Protein AF-A0A7V6VKR7-F1 (afdb_monomer_lite)

pLDDT: mean 84.15, std 12.76, range [41.09, 95.38]

Structure (mmCIF, N/CA/C/O backbone):
data_AF-A0A7V6VKR7-F1
#
_entry.id   AF-A0A7V6VKR7-F1
#
loop_
_atom_site.group_PDB
_atom_site.id
_atom_site.type_symbol
_atom_site.label_atom_id
_atom_site.label_alt_id
_atom_site.label_comp_id
_atom_site.label_asym_id
_atom_site.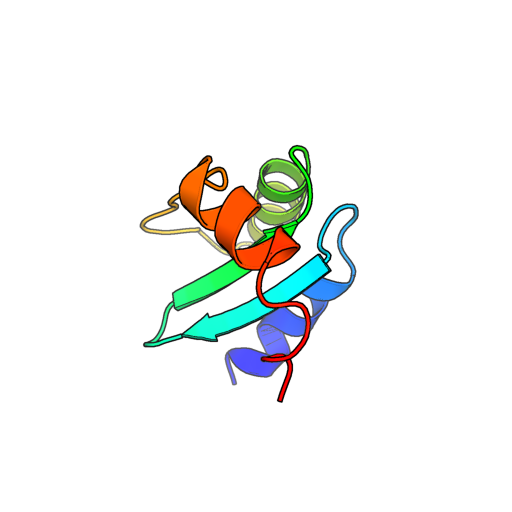label_entity_id
_atom_site.label_seq_id
_atom_site.pdbx_PDB_ins_code
_atom_site.Cartn_x
_atom_site.Cartn_y
_atom_site.Cartn_z
_atom_site.occupancy
_atom_site.B_iso_or_equiv
_atom_site.auth_seq_id
_atom_site.auth_comp_id
_atom_site.auth_asym_id
_atom_site.auth_atom_id
_atom_site.pdbx_PDB_model_num
ATOM 1 N N . ASP A 1 1 ? -14.552 -6.660 9.874 1.00 51.44 1 ASP A N 1
ATOM 2 C CA . ASP A 1 1 ? -14.553 -6.180 8.481 1.00 51.44 1 ASP A CA 1
ATOM 3 C C . ASP A 1 1 ? -13.264 -5.392 8.210 1.00 51.44 1 ASP A C 1
ATOM 5 O O . ASP A 1 1 ? -13.297 -4.206 7.919 1.00 51.44 1 ASP A O 1
ATOM 9 N N . ASP A 1 2 ? -12.097 -6.026 8.390 1.00 53.88 2 ASP A N 1
ATOM 10 C CA . ASP A 1 2 ? -10.789 -5.344 8.274 1.00 53.88 2 ASP A CA 1
ATOM 11 C C . ASP A 1 2 ? -10.384 -5.084 6.816 1.00 53.88 2 ASP A C 1
ATOM 13 O O . ASP A 1 2 ? -9.728 -4.088 6.519 1.00 53.88 2 ASP A O 1
ATOM 17 N N . ALA A 1 3 ? -10.814 -5.952 5.893 1.00 52.06 3 ALA A N 1
ATOM 18 C CA . ALA A 1 3 ? -10.490 -5.843 4.471 1.00 52.06 3 ALA A CA 1
ATOM 19 C C . ALA A 1 3 ? -11.075 -4.566 3.840 1.00 52.06 3 ALA A C 1
ATOM 21 O O . ALA A 1 3 ? -10.379 -3.856 3.115 1.00 52.06 3 ALA A O 1
ATOM 22 N N . THR A 1 4 ? -12.319 -4.213 4.177 1.00 56.69 4 THR A N 1
ATOM 23 C CA . THR A 1 4 ? -12.973 -2.987 3.691 1.00 56.69 4 THR A CA 1
ATOM 24 C C . THR A 1 4 ? -12.345 -1.731 4.294 1.00 56.69 4 THR A C 1
ATOM 26 O O . THR A 1 4 ? -12.244 -0.704 3.624 1.00 56.69 4 THR A O 1
ATOM 29 N N . HIS A 1 5 ? -11.869 -1.805 5.544 1.00 68.19 5 HIS A N 1
ATOM 30 C CA . HIS A 1 5 ? -11.292 -0.655 6.244 1.00 68.19 5 HIS A CA 1
ATOM 31 C C . HIS A 1 5 ? -9.983 -0.165 5.612 1.00 68.19 5 HIS A C 1
ATOM 33 O O . HIS A 1 5 ? -9.622 0.998 5.772 1.00 68.19 5 HIS A O 1
ATOM 39 N N . LEU A 1 6 ? -9.281 -1.030 4.877 1.00 77.69 6 LEU A N 1
ATOM 40 C CA . LEU A 1 6 ? -7.963 -0.744 4.309 1.00 77.69 6 LEU A CA 1
ATOM 41 C C . LEU A 1 6 ? -7.966 -0.584 2.788 1.00 77.69 6 LEU A C 1
ATOM 43 O O . LEU A 1 6 ? -6.919 -0.305 2.210 1.00 77.69 6 LEU A O 1
ATOM 47 N N . ALA A 1 7 ? -9.135 -0.661 2.144 1.00 84.25 7 ALA A N 1
ATOM 48 C CA . ALA A 1 7 ? -9.282 -0.439 0.705 1.00 84.25 7 ALA A CA 1
ATOM 49 C C . ALA A 1 7 ? -8.756 0.938 0.254 1.00 84.25 7 ALA A C 1
ATOM 51 O O . ALA A 1 7 ? -8.304 1.099 -0.877 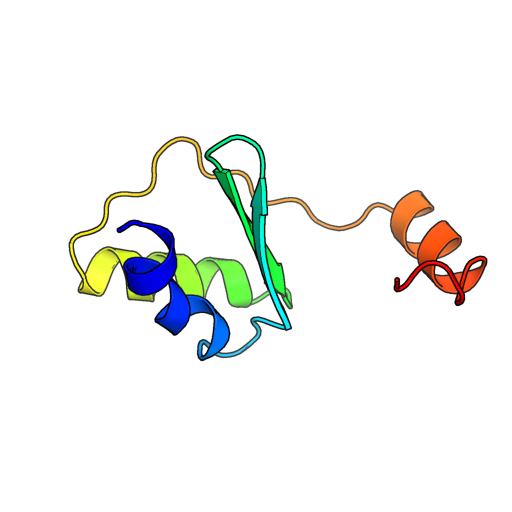1.00 84.25 7 ALA A O 1
ATOM 52 N N . PHE A 1 8 ? -8.751 1.932 1.151 1.00 90.31 8 PHE A N 1
ATOM 53 C CA . PHE A 1 8 ? -8.197 3.254 0.857 1.00 90.31 8 PHE A CA 1
ATOM 54 C C . PHE A 1 8 ? -6.684 3.235 0.606 1.00 90.31 8 PHE A C 1
ATOM 56 O O . PHE A 1 8 ? -6.185 4.145 -0.054 1.00 90.31 8 PHE A O 1
ATOM 63 N N . LEU A 1 9 ? -5.947 2.245 1.127 1.00 93.50 9 LEU A N 1
ATOM 64 C CA . LEU A 1 9 ? -4.497 2.161 0.947 1.00 93.50 9 LEU A CA 1
ATOM 65 C C . LEU A 1 9 ? -4.139 2.039 -0.537 1.00 93.50 9 LEU A C 1
ATOM 67 O O . LEU A 1 9 ? -3.183 2.665 -0.977 1.00 93.50 9 LEU A O 1
ATOM 71 N N . SER A 1 10 ? -4.959 1.332 -1.320 1.00 93.62 10 SER A N 1
ATOM 72 C CA . SER A 1 10 ? -4.771 1.164 -2.766 1.00 93.62 10 SER A CA 1
ATOM 73 C C . SER A 1 10 ? -4.953 2.458 -3.568 1.00 93.62 10 SER A C 1
ATOM 75 O O . SER A 1 10 ? -4.573 2.509 -4.729 1.00 93.62 10 SER A O 1
ATOM 77 N N . SER A 1 11 ? -5.545 3.500 -2.972 1.00 93.62 11 SER A N 1
ATOM 78 C CA . SER A 1 11 ? -5.684 4.825 -3.598 1.00 93.62 11 SER A CA 1
ATOM 79 C C . SER A 1 11 ? -4.559 5.796 -3.243 1.00 93.62 11 SER A C 1
ATOM 81 O O . SER A 1 11 ? -4.564 6.935 -3.710 1.00 93.62 11 SER A O 1
ATOM 83 N N . LEU A 1 12 ? -3.622 5.389 -2.381 1.00 94.81 12 LEU A N 1
ATOM 84 C CA . LEU A 1 12 ? -2.535 6.263 -1.965 1.00 94.81 12 LEU A CA 1
ATOM 85 C C . LEU A 1 12 ? -1.481 6.389 -3.075 1.00 94.81 12 LEU A C 1
ATOM 87 O O . LEU A 1 12 ? -1.180 5.402 -3.748 1.00 94.81 12 LEU A O 1
ATOM 91 N N . PRO A 1 13 ? -0.880 7.580 -3.245 1.00 92.12 13 PRO A N 1
ATOM 92 C CA . PRO A 1 13 ? 0.233 7.765 -4.165 1.00 92.12 13 PRO A CA 1
ATOM 93 C C . PRO A 1 13 ? 1.359 6.765 -3.894 1.00 92.12 13 PRO A C 1
ATOM 95 O O . PRO A 1 13 ? 1.715 6.520 -2.740 1.00 92.12 13 PRO A O 1
ATOM 98 N N . GLY A 1 14 ? 1.891 6.190 -4.969 1.00 91.12 14 GLY A N 1
ATOM 99 C CA . GLY A 1 14 ? 3.004 5.248 -4.912 1.00 91.12 14 GLY A CA 1
ATOM 100 C C . GLY A 1 14 ? 2.644 3.832 -4.468 1.00 91.12 14 GLY A C 1
ATOM 101 O O . GLY A 1 14 ? 3.509 2.962 -4.505 1.00 91.12 14 GLY A O 1
ATOM 102 N N . VAL A 1 15 ? 1.391 3.553 -4.087 1.00 95.38 15 VAL A N 1
ATOM 103 C CA . VAL A 1 15 ? 0.937 2.190 -3.780 1.00 95.38 15 VAL A CA 1
ATOM 104 C C . VAL A 1 15 ? 0.573 1.459 -5.069 1.00 95.38 15 VAL A C 1
ATOM 106 O O . VAL A 1 15 ? -0.319 1.874 -5.802 1.00 95.38 15 VAL A O 1
ATOM 109 N N . ALA A 1 16 ? 1.250 0.341 -5.322 1.00 93.06 16 ALA A N 1
ATOM 110 C CA . ALA A 1 16 ? 0.985 -0.534 -6.460 1.00 93.06 16 ALA A CA 1
ATOM 111 C C . ALA A 1 16 ? 0.038 -1.684 -6.088 1.00 93.06 16 ALA A C 1
ATOM 113 O O . ALA A 1 16 ? -0.836 -2.052 -6.868 1.00 93.06 16 ALA A O 1
ATOM 114 N N . GLN A 1 17 ? 0.193 -2.252 -4.888 1.00 91.31 17 GLN A N 1
ATOM 115 C CA . GLN A 1 17 ? -0.594 -3.400 -4.446 1.00 91.31 17 GLN A CA 1
ATOM 116 C C . GLN A 1 17 ? -0.788 -3.387 -2.932 1.00 91.31 17 GLN A C 1
ATOM 118 O O . GLN A 1 17 ? 0.126 -3.073 -2.170 1.00 91.31 17 GLN A O 1
ATOM 123 N N . VAL A 1 18 ? -1.978 -3.795 -2.493 1.00 92.94 18 VAL A N 1
ATOM 124 C CA . VAL A 1 18 ? -2.305 -4.025 -1.083 1.00 92.94 18 VAL A CA 1
ATOM 125 C C . VAL A 1 18 ? -2.874 -5.425 -0.958 1.00 92.94 18 VAL A C 1
ATOM 127 O O . VAL A 1 18 ? -3.815 -5.782 -1.664 1.00 92.94 18 VAL A O 1
ATOM 130 N N . ARG A 1 19 ? -2.313 -6.225 -0.054 1.00 89.81 19 ARG A N 1
ATOM 131 C CA . ARG A 1 19 ? -2.785 -7.585 0.214 1.00 89.81 19 ARG A CA 1
ATOM 132 C C . ARG A 1 19 ? -2.751 -7.899 1.698 1.00 89.81 19 ARG A C 1
ATOM 134 O O . ARG A 1 19 ? -1.989 -7.306 2.461 1.00 89.81 19 ARG A O 1
ATOM 141 N N . THR A 1 20 ? -3.589 -8.836 2.114 1.00 88.81 20 THR A N 1
ATOM 142 C CA . THR A 1 20 ? -3.604 -9.337 3.488 1.00 88.81 20 THR A CA 1
ATOM 143 C C . THR A 1 20 ? -3.041 -10.749 3.510 1.00 88.81 20 THR A C 1
ATOM 145 O O . THR A 1 20 ? -3.597 -11.656 2.902 1.00 88.81 20 THR A O 1
ATOM 148 N N . GLU A 1 21 ? -1.952 -10.945 4.243 1.00 86.56 21 GLU A N 1
ATOM 149 C CA . GLU A 1 21 ? -1.270 -12.226 4.394 1.00 86.56 21 GLU A CA 1
ATOM 150 C C . GLU A 1 21 ? -1.138 -12.565 5.875 1.00 86.56 21 GLU A C 1
ATOM 152 O O . GLU A 1 21 ? -0.514 -11.823 6.632 1.00 86.56 21 GLU A O 1
ATOM 157 N N . ARG A 1 22 ? -1.701 -13.699 6.312 1.00 86.50 22 ARG A N 1
ATOM 158 C CA . ARG A 1 22 ? -1.541 -14.215 7.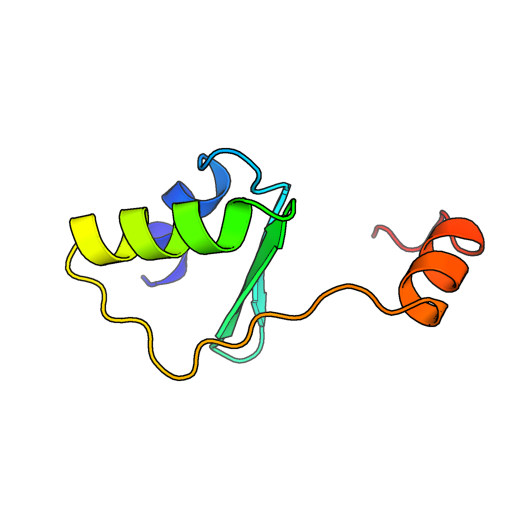690 1.00 86.50 22 ARG A CA 1
ATOM 159 C C . ARG A 1 22 ? -1.809 -13.159 8.783 1.00 86.50 22 ARG A C 1
ATOM 161 O O . ARG A 1 22 ? -1.095 -13.092 9.780 1.00 86.50 22 ARG A O 1
ATOM 168 N N . GLY A 1 23 ? -2.820 -12.309 8.582 1.00 84.38 23 GLY A N 1
ATOM 169 C CA . GLY A 1 23 ? -3.182 -11.232 9.516 1.00 84.38 23 GLY A CA 1
ATOM 170 C C . GLY A 1 23 ? -2.290 -9.983 9.452 1.00 84.38 23 GLY A C 1
ATOM 171 O O . GLY A 1 23 ? -2.410 -9.106 10.303 1.00 84.38 23 GLY A O 1
ATOM 172 N N . ARG A 1 24 ? -1.402 -9.880 8.456 1.00 87.62 24 ARG A N 1
ATOM 173 C CA . ARG A 1 24 ? -0.590 -8.695 8.164 1.00 87.62 24 ARG A CA 1
ATOM 174 C C . ARG A 1 24 ? -1.034 -8.069 6.851 1.00 87.62 24 ARG A C 1
ATOM 176 O O . ARG A 1 24 ? -1.316 -8.760 5.880 1.00 87.62 24 ARG A O 1
ATOM 183 N N . VAL A 1 25 ? -1.045 -6.747 6.821 1.00 90.62 25 VAL A N 1
ATOM 184 C CA . VAL A 1 25 ? -1.265 -5.975 5.600 1.00 90.62 25 VAL A CA 1
ATOM 185 C C . VAL A 1 25 ? 0.097 -5.720 4.975 1.00 90.62 25 VAL A C 1
ATOM 187 O O . VAL A 1 25 ? 0.983 -5.165 5.629 1.00 90.62 25 VAL A O 1
ATOM 190 N N . VAL A 1 26 ? 0.268 -6.171 3.739 1.00 92.12 26 VAL A N 1
ATOM 191 C CA . VAL A 1 26 ? 1.471 -5.961 2.937 1.00 92.12 26 VAL A CA 1
ATOM 192 C C . VAL A 1 26 ? 1.123 -4.946 1.863 1.00 92.12 26 VAL A C 1
ATOM 194 O O . VAL A 1 26 ? 0.163 -5.133 1.113 1.00 92.12 26 VAL A O 1
ATOM 197 N N . VAL A 1 27 ? 1.888 -3.860 1.831 1.00 93.19 27 VAL A N 1
ATOM 198 C CA . VAL A 1 27 ? 1.768 -2.809 0.825 1.00 93.19 27 VAL A CA 1
ATOM 199 C C . VAL A 1 27 ? 3.035 -2.833 -0.013 1.00 93.19 27 VAL A C 1
ATOM 201 O O . VAL A 1 27 ? 4.132 -2.710 0.532 1.00 93.19 27 VAL A O 1
ATOM 204 N N . THR A 1 28 ? 2.868 -2.999 -1.319 1.00 93.25 28 THR A N 1
ATOM 205 C CA . THR A 1 28 ? 3.939 -2.889 -2.307 1.00 93.25 28 THR A CA 1
ATOM 206 C C . THR A 1 28 ? 3.772 -1.568 -3.033 1.00 93.25 28 THR A C 1
ATOM 208 O O . THR A 1 28 ? 2.666 -1.215 -3.446 1.00 93.25 28 THR A O 1
ATOM 211 N N . GLY A 1 29 ? 4.867 -0.840 -3.194 1.00 93.12 29 GLY A N 1
ATOM 212 C CA . GLY A 1 29 ? 4.862 0.477 -3.797 1.00 93.12 29 GLY A CA 1
ATOM 213 C C . GLY A 1 29 ? 6.268 0.997 -4.036 1.00 93.12 29 GLY A C 1
ATOM 214 O O . GLY A 1 29 ? 7.251 0.278 -3.842 1.00 93.12 29 GLY A O 1
ATOM 215 N N . ASP A 1 30 ? 6.352 2.249 -4.458 1.00 92.88 30 ASP A N 1
ATOM 216 C CA . ASP A 1 30 ? 7.619 2.959 -4.595 1.00 92.88 30 ASP A CA 1
ATOM 217 C C . ASP A 1 30 ? 8.235 3.333 -3.231 1.00 92.88 30 ASP A C 1
ATOM 219 O O . ASP A 1 30 ? 7.715 3.004 -2.157 1.00 92.88 30 ASP A O 1
ATOM 223 N N . ALA A 1 31 ? 9.376 4.022 -3.281 1.00 90.31 31 ALA A N 1
ATOM 224 C CA . ALA A 1 31 ? 10.125 4.442 -2.101 1.00 90.31 31 ALA A CA 1
ATOM 225 C C . ALA A 1 31 ? 9.362 5.432 -1.199 1.00 90.31 31 ALA A C 1
ATOM 227 O O . ALA A 1 31 ? 9.666 5.508 -0.007 1.00 90.31 31 ALA A O 1
ATOM 228 N N . ASP A 1 32 ? 8.370 6.149 -1.736 1.00 91.56 32 ASP A N 1
ATOM 229 C CA . ASP A 1 32 ? 7.590 7.155 -1.009 1.00 91.56 32 ASP A CA 1
ATOM 230 C C . ASP A 1 32 ? 6.327 6.555 -0.366 1.00 91.56 32 ASP A C 1
ATOM 232 O O . ASP A 1 32 ? 5.791 7.091 0.616 1.00 91.56 32 ASP A O 1
ATOM 236 N N . SER A 1 33 ? 5.882 5.395 -0.860 1.00 93.25 33 SER A N 1
ATOM 237 C CA . SER A 1 33 ? 4.698 4.687 -0.368 1.00 93.25 33 SER A CA 1
ATOM 238 C C . SER A 1 33 ? 4.667 4.435 1.153 1.00 93.25 33 SER A C 1
ATOM 240 O O . SER A 1 33 ? 3.593 4.619 1.741 1.00 93.25 33 SER A O 1
ATOM 242 N N . PRO A 1 34 ? 5.773 4.109 1.867 1.00 92.69 34 PRO A N 1
ATOM 243 C CA . PRO A 1 34 ? 5.711 3.896 3.314 1.00 92.69 34 PRO A CA 1
ATOM 244 C C . PRO A 1 34 ? 5.269 5.153 4.067 1.00 92.69 34 PRO A C 1
ATOM 246 O O . PRO A 1 34 ? 4.467 5.066 5.000 1.00 92.69 34 PRO A O 1
ATOM 249 N N . GLN A 1 35 ? 5.750 6.328 3.650 1.00 93.00 35 GLN A N 1
ATOM 250 C CA . GLN A 1 35 ? 5.394 7.594 4.284 1.00 93.00 35 GLN A CA 1
ATOM 251 C C . GLN A 1 35 ? 3.922 7.934 4.034 1.00 93.00 35 GLN A C 1
ATOM 253 O O . GLN A 1 35 ? 3.202 8.250 4.982 1.00 93.00 35 GLN A O 1
ATOM 258 N N . ALA A 1 36 ? 3.449 7.789 2.792 1.00 93.94 36 ALA A N 1
ATOM 259 C CA . ALA A 1 36 ? 2.049 8.023 2.438 1.00 93.94 36 ALA A CA 1
ATOM 260 C C . ALA A 1 36 ? 1.089 7.124 3.242 1.00 93.94 36 ALA A C 1
ATOM 262 O O . ALA A 1 36 ? 0.089 7.601 3.788 1.00 93.94 36 ALA A O 1
ATOM 263 N N . VAL A 1 37 ? 1.422 5.836 3.374 1.00 93.75 37 VAL A N 1
ATOM 264 C CA . VAL A 1 37 ? 0.639 4.850 4.136 1.00 93.75 37 VAL A CA 1
ATOM 265 C C . VAL A 1 37 ? 0.569 5.210 5.617 1.00 93.75 37 VAL A C 1
ATOM 267 O O . VAL A 1 37 ? -0.523 5.247 6.189 1.00 93.75 37 VAL A O 1
ATOM 270 N N . ILE A 1 38 ? 1.708 5.503 6.249 1.00 92.81 38 ILE A N 1
ATOM 271 C CA . ILE A 1 38 ? 1.759 5.834 7.680 1.00 92.81 38 ILE A CA 1
ATOM 272 C C . ILE A 1 38 ? 0.953 7.104 7.965 1.00 92.81 38 ILE A C 1
ATOM 274 O O . ILE A 1 38 ? 0.160 7.119 8.908 1.00 92.81 38 ILE A O 1
ATOM 278 N N . THR A 1 39 ? 1.099 8.143 7.139 1.00 93.81 39 THR A N 1
ATOM 279 C CA . THR A 1 39 ? 0.339 9.391 7.285 1.00 93.81 39 THR A CA 1
ATOM 280 C C . THR A 1 39 ? -1.166 9.153 7.167 1.00 93.81 39 THR A C 1
ATOM 282 O O . THR A 1 39 ? -1.926 9.646 8.000 1.00 93.81 39 THR A O 1
ATOM 285 N N . ALA A 1 40 ? -1.608 8.365 6.183 1.00 93.38 40 ALA A N 1
ATOM 286 C CA . ALA A 1 40 ? -3.028 8.094 5.963 1.00 93.38 40 ALA A CA 1
ATOM 287 C C . ALA A 1 40 ? -3.660 7.200 7.048 1.00 93.38 40 ALA A C 1
ATOM 289 O O . ALA A 1 40 ? -4.851 7.326 7.346 1.00 93.38 40 ALA A O 1
ATOM 290 N N . LEU A 1 41 ? -2.881 6.293 7.646 1.00 92.12 41 LEU A N 1
ATOM 291 C CA . LEU A 1 41 ? -3.316 5.497 8.799 1.00 92.12 41 LEU A CA 1
ATOM 292 C C . LEU A 1 41 ? -3.415 6.373 10.052 1.00 92.12 41 LEU A C 1
ATOM 294 O O . LEU A 1 41 ? -4.436 6.349 10.742 1.00 92.12 41 LEU A O 1
ATOM 298 N N . ALA A 1 42 ? -2.407 7.213 10.297 1.00 91.75 42 ALA A N 1
ATOM 299 C CA . ALA A 1 42 ? -2.398 8.145 11.419 1.00 91.75 42 ALA A CA 1
ATOM 300 C C . ALA A 1 42 ? -3.565 9.145 11.351 1.00 91.75 42 ALA A C 1
ATOM 302 O O . ALA A 1 42 ? -4.231 9.368 12.361 1.00 91.75 42 ALA A O 1
ATOM 303 N N . SER A 1 43 ? -3.888 9.682 10.166 1.00 92.62 43 SER A N 1
ATOM 304 C CA . SER A 1 43 ? -5.024 10.603 9.988 1.00 92.62 43 SER A CA 1
ATOM 305 C C . SER A 1 43 ? -6.385 9.957 10.262 1.00 92.62 43 SER A C 1
ATOM 307 O O . SER A 1 43 ? -7.364 10.660 10.496 1.00 92.62 43 SER A O 1
ATOM 309 N N . ARG A 1 44 ? -6.461 8.622 10.224 1.00 91.88 44 ARG A N 1
ATOM 310 C CA . ARG A 1 44 ? -7.653 7.829 10.555 1.00 91.88 44 ARG A CA 1
ATOM 311 C C . ARG A 1 44 ? -7.636 7.285 11.990 1.00 91.88 44 ARG A C 1
ATOM 313 O O . ARG A 1 44 ? -8.539 6.543 12.362 1.00 91.88 44 ARG A O 1
ATOM 320 N N . GLY A 1 45 ? -6.630 7.635 12.795 1.00 90.81 45 GLY A N 1
ATOM 321 C CA . GLY A 1 45 ? -6.481 7.151 14.172 1.00 90.81 45 GLY A CA 1
ATOM 322 C C . GLY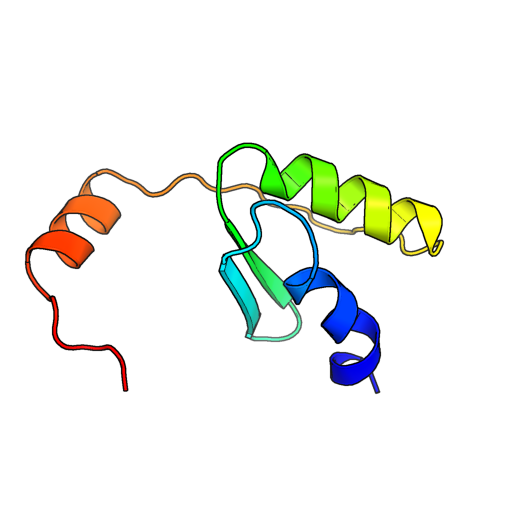 A 1 45 ? -6.024 5.692 14.278 1.00 90.81 45 GLY A C 1
ATOM 323 O O . GLY A 1 45 ? -6.179 5.075 15.331 1.00 90.81 45 GLY A O 1
ATOM 324 N N . ILE A 1 46 ? -5.470 5.12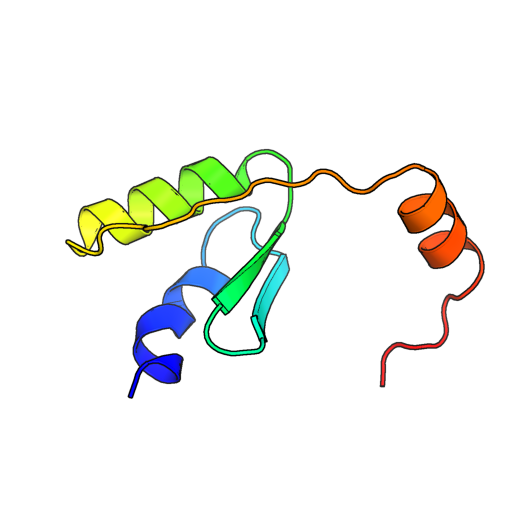4 13.203 1.00 89.88 46 ILE A N 1
ATOM 325 C CA . ILE A 1 46 ? -5.013 3.733 13.164 1.00 89.88 46 ILE A CA 1
ATOM 326 C C . ILE A 1 46 ? -3.531 3.687 13.538 1.00 89.88 46 ILE A C 1
ATOM 328 O O . ILE A 1 46 ? -2.665 4.137 12.787 1.00 89.88 46 ILE A O 1
ATOM 332 N N . THR A 1 47 ? -3.225 3.102 14.695 1.00 87.00 47 THR A N 1
ATOM 333 C CA . THR A 1 47 ? -1.841 2.925 15.153 1.00 87.00 47 THR A CA 1
ATOM 334 C C . THR A 1 47 ? -1.219 1.677 14.537 1.00 87.00 47 THR A C 1
ATOM 336 O O . THR A 1 47 ? -1.617 0.552 14.847 1.00 87.00 47 THR A O 1
ATOM 339 N N . VAL A 1 48 ? -0.180 1.865 13.723 1.00 85.31 48 VAL A N 1
ATOM 340 C CA . VAL A 1 48 ? 0.599 0.757 13.156 1.00 85.31 48 VAL A CA 1
ATOM 341 C C . VAL A 1 48 ? 1.425 0.080 14.247 1.00 85.31 48 VAL A C 1
ATOM 343 O O . VAL A 1 48 ? 2.152 0.731 14.996 1.00 85.31 48 VAL A O 1
ATOM 346 N N . ARG A 1 49 ? 1.353 -1.251 14.317 1.00 87.56 49 ARG A N 1
ATOM 347 C CA . ARG A 1 49 ? 2.192 -2.073 15.198 1.00 87.56 49 ARG A CA 1
ATOM 348 C C . ARG A 1 49 ? 3.053 -3.010 14.360 1.00 87.56 49 ARG A C 1
ATOM 350 O O . ARG A 1 49 ? 2.564 -3.618 13.415 1.00 87.56 49 ARG A O 1
ATOM 357 N N . GLY A 1 50 ? 4.332 -3.139 14.717 1.00 85.69 50 GLY A N 1
ATOM 358 C CA . GLY A 1 50 ? 5.251 -4.054 14.032 1.00 85.69 50 GLY A CA 1
ATOM 359 C C . GLY A 1 50 ? 5.486 -3.701 12.559 1.00 85.69 50 GLY A C 1
ATOM 360 O O . GLY A 1 50 ? 5.532 -4.608 11.721 1.00 85.69 50 GLY A O 1
ATOM 361 N N . LEU A 1 51 ? 5.594 -2.400 12.254 1.00 89.38 51 LEU A N 1
ATOM 362 C CA . LEU A 1 51 ? 5.951 -1.902 10.927 1.00 89.38 51 LEU A CA 1
ATOM 363 C C . LEU A 1 51 ? 7.287 -2.508 10.491 1.00 89.38 51 LEU A C 1
ATOM 365 O O . LEU A 1 51 ? 8.276 -2.458 11.222 1.00 89.38 51 LEU A O 1
ATOM 369 N N . ARG A 1 52 ? 7.303 -3.058 9.282 1.00 89.94 52 ARG A N 1
ATOM 370 C CA . ARG A 1 52 ? 8.505 -3.530 8.607 1.00 89.94 52 ARG A CA 1
ATOM 371 C C . ARG A 1 52 ? 8.476 -2.963 7.197 1.00 89.94 52 ARG A C 1
ATOM 373 O O . ARG A 1 52 ? 7.522 -3.208 6.470 1.00 89.94 52 ARG A O 1
ATOM 380 N N . VAL A 1 53 ? 9.519 -2.220 6.850 1.00 91.38 53 VAL A N 1
ATOM 381 C CA . VAL A 1 53 ? 9.766 -1.745 5.490 1.00 91.38 53 VAL A CA 1
ATOM 382 C C . VAL A 1 53 ? 10.903 -2.587 4.934 1.00 91.38 53 VAL A C 1
ATOM 384 O O . VAL A 1 53 ? 11.938 -2.741 5.585 1.00 91.38 53 VAL A O 1
ATOM 387 N N . THR A 1 54 ? 10.681 -3.186 3.773 1.00 88.94 54 THR A N 1
ATOM 388 C CA . THR A 1 54 ? 11.671 -3.998 3.067 1.00 88.94 54 THR A CA 1
ATOM 389 C C . THR A 1 54 ? 11.800 -3.471 1.658 1.00 88.94 54 THR A C 1
ATOM 391 O O . THR A 1 54 ? 10.792 -3.275 0.985 1.00 88.94 54 THR A O 1
ATOM 394 N N . SER A 1 55 ? 13.034 -3.278 1.218 1.00 84.25 55 SER A N 1
ATOM 395 C CA . SER A 1 55 ? 13.332 -3.068 -0.192 1.00 84.25 55 SER A CA 1
ATOM 396 C C . SER A 1 55 ? 13.527 -4.429 -0.864 1.00 84.25 55 SER A C 1
ATOM 398 O O . SER A 1 55 ? 14.027 -5.343 -0.198 1.00 84.25 55 SER A O 1
ATOM 400 N N . PRO A 1 56 ? 13.153 -4.580 -2.145 1.00 78.56 56 PRO A N 1
ATOM 401 C CA . PRO A 1 56 ? 13.466 -5.790 -2.894 1.00 78.56 56 PRO A CA 1
ATOM 402 C C . PRO A 1 56 ? 14.979 -6.024 -2.904 1.00 78.56 56 PRO A C 1
ATOM 404 O O . PRO A 1 56 ? 15.773 -5.084 -3.020 1.00 78.56 56 PRO A O 1
ATOM 407 N N . SER A 1 57 ? 15.372 -7.283 -2.746 1.00 83.06 57 SER A N 1
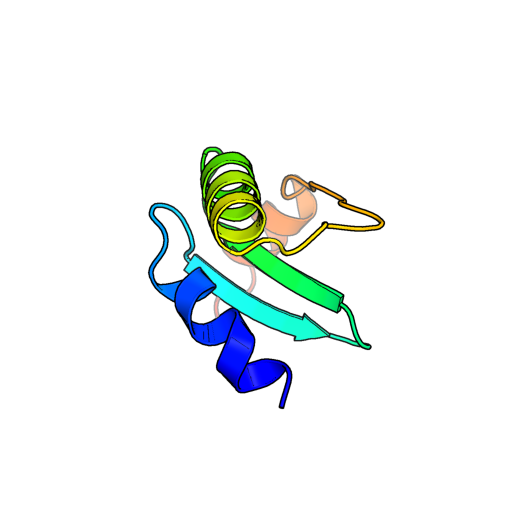ATOM 408 C CA . SER A 1 57 ? 16.755 -7.714 -2.919 1.00 83.06 57 SER A CA 1
ATOM 409 C C . SER A 1 57 ? 17.107 -7.820 -4.407 1.00 83.06 57 SER A C 1
ATOM 411 O O . SER A 1 57 ? 16.240 -7.774 -5.281 1.00 83.06 57 SER A O 1
ATOM 413 N N . LEU A 1 58 ? 18.399 -7.975 -4.711 1.00 85.50 58 LEU A N 1
ATOM 414 C CA . LEU A 1 58 ? 18.840 -8.233 -6.084 1.00 85.50 58 LEU A CA 1
ATOM 415 C C . LEU A 1 58 ? 18.289 -9.565 -6.614 1.00 85.50 58 LEU A C 1
ATOM 417 O O . LEU A 1 58 ? 17.972 -9.654 -7.795 1.00 85.50 58 LEU A O 1
ATOM 421 N N . ASP A 1 59 ? 18.116 -10.557 -5.741 1.00 83.00 59 ASP A N 1
ATOM 422 C CA . ASP A 1 59 ? 17.525 -11.848 -6.091 1.00 83.00 59 ASP A CA 1
ATOM 423 C C . ASP A 1 59 ? 16.045 -11.688 -6.458 1.00 83.00 59 ASP A C 1
ATOM 425 O O . ASP A 1 59 ? 15.611 -12.235 -7.467 1.00 83.00 59 ASP A O 1
ATOM 429 N N . ASP A 1 60 ? 15.291 -10.868 -5.716 1.00 80.44 60 ASP A N 1
ATOM 430 C CA . ASP A 1 60 ? 13.894 -10.552 -6.050 1.00 80.44 60 ASP A CA 1
ATOM 431 C C . ASP A 1 60 ? 13.799 -9.852 -7.416 1.00 80.44 60 ASP A C 1
ATOM 433 O O . ASP A 1 60 ? 12.935 -10.174 -8.233 1.00 80.44 60 ASP A O 1
ATOM 437 N N . ALA A 1 61 ? 14.721 -8.924 -7.697 1.00 79.88 61 ALA A N 1
ATOM 438 C CA . ALA A 1 61 ? 14.796 -8.243 -8.988 1.00 79.88 61 ALA A CA 1
ATOM 439 C C . ALA A 1 61 ? 15.186 -9.197 -10.131 1.00 79.88 61 ALA A C 1
ATOM 441 O O . ALA A 1 61 ? 14.635 -9.112 -11.230 1.00 79.88 61 ALA A O 1
ATOM 442 N N . TYR A 1 62 ? 16.118 -10.120 -9.880 1.00 82.31 62 TYR A N 1
ATOM 443 C CA . TYR A 1 62 ? 16.526 -11.142 -10.839 1.00 82.31 62 TYR A CA 1
ATOM 444 C C . TYR A 1 62 ? 15.382 -12.116 -11.143 1.00 82.31 62 TYR A C 1
ATOM 446 O O . TYR A 1 62 ? 15.119 -12.400 -12.313 1.00 82.31 62 TYR A O 1
ATOM 454 N N . LEU A 1 63 ? 14.663 -12.586 -10.120 1.00 85.62 63 LEU A N 1
ATOM 455 C CA . LEU A 1 63 ? 13.500 -13.463 -10.273 1.00 85.62 63 LEU A CA 1
ATOM 456 C C . LEU A 1 63 ? 12.378 -12.773 -11.054 1.00 85.62 63 LEU A C 1
ATOM 458 O O . LEU A 1 63 ? 11.854 -13.363 -11.993 1.00 85.62 63 LEU A O 1
ATOM 462 N N . ALA A 1 64 ? 12.074 -11.508 -10.752 1.00 79.50 64 ALA A N 1
ATOM 463 C CA . ALA A 1 64 ? 11.077 -10.741 -11.503 1.00 79.50 64 ALA A CA 1
ATOM 464 C C . ALA A 1 64 ? 11.444 -10.582 -12.992 1.00 79.50 64 ALA A C 1
ATOM 466 O O . ALA A 1 64 ? 10.572 -10.631 -13.855 1.00 79.50 64 ALA A O 1
ATOM 467 N N . LEU A 1 65 ? 12.735 -10.421 -13.314 1.00 81.88 65 LEU A N 1
ATOM 468 C CA . LEU A 1 65 ? 13.202 -10.314 -14.702 1.00 81.88 65 LEU A CA 1
ATOM 469 C C . LEU A 1 65 ? 13.192 -11.660 -15.445 1.00 81.88 65 LEU A C 1
ATOM 471 O O . LEU A 1 65 ? 13.024 -11.690 -16.663 1.00 81.88 65 LEU A O 1
ATOM 475 N N . THR A 1 66 ? 13.420 -12.764 -14.733 1.00 85.81 66 THR A N 1
ATOM 476 C CA . THR A 1 66 ? 13.617 -14.095 -15.334 1.00 85.81 66 THR A CA 1
ATOM 477 C C . THR A 1 66 ? 12.383 -14.986 -15.298 1.00 85.81 66 THR A C 1
ATOM 479 O O . THR A 1 66 ? 12.349 -15.974 -16.031 1.00 85.81 66 THR A O 1
ATOM 482 N N . ASN A 1 67 ? 11.357 -14.621 -14.526 1.00 71.81 67 ASN A N 1
ATOM 483 C CA . ASN A 1 67 ? 10.101 -15.356 -14.444 1.00 71.81 67 ASN A CA 1
ATOM 484 C C . ASN A 1 67 ? 8.877 -14.455 -14.720 1.00 71.81 67 ASN A C 1
ATOM 486 O O . ASN A 1 67 ? 8.058 -14.240 -13.828 1.00 71.81 67 ASN A O 1
ATOM 490 N N . PRO A 1 68 ? 8.711 -13.923 -15.949 1.00 60.12 68 PRO A N 1
ATOM 491 C CA . PRO A 1 68 ? 7.622 -12.998 -16.293 1.00 60.12 68 PRO A CA 1
ATOM 492 C C . PRO A 1 68 ? 6.225 -13.659 -16.375 1.00 60.12 68 PRO A C 1
ATOM 494 O O . PRO A 1 68 ? 5.344 -13.120 -17.039 1.00 60.12 68 PRO A O 1
ATOM 497 N N . GLY A 1 69 ? 6.026 -14.845 -15.784 1.00 58.16 69 GLY A N 1
ATOM 498 C CA . GLY A 1 69 ? 4.866 -15.710 -16.031 1.00 58.16 69 GLY A CA 1
ATOM 499 C C . GLY A 1 69 ? 4.195 -16.345 -14.809 1.00 58.16 69 GLY A C 1
ATOM 500 O O . GLY A 1 69 ? 3.376 -17.232 -15.013 1.00 58.16 69 GLY A O 1
ATOM 501 N N . GLU A 1 70 ? 4.496 -15.930 -13.575 1.00 55.81 70 GLU A N 1
ATOM 502 C CA . GLU A 1 70 ? 3.793 -16.416 -12.365 1.00 55.81 70 GLU A CA 1
ATOM 503 C C . GLU A 1 70 ? 2.903 -15.337 -11.719 1.00 55.81 70 GLU A C 1
ATOM 505 O O . GLU A 1 70 ? 2.814 -15.232 -10.499 1.00 55.81 70 GLU A O 1
ATOM 510 N N . ASP A 1 71 ? 2.236 -14.532 -12.551 1.00 54.69 71 ASP A N 1
ATOM 511 C CA . ASP A 1 71 ? 1.073 -13.734 -12.150 1.00 54.69 71 ASP A CA 1
ATOM 512 C C . ASP A 1 71 ? -0.209 -14.542 -12.465 1.00 54.69 71 ASP A C 1
ATOM 514 O O . ASP A 1 71 ? -0.816 -14.355 -13.522 1.00 54.69 71 ASP A O 1
ATOM 518 N N . GLU A 1 72 ? -0.610 -15.466 -11.581 1.00 41.09 72 GLU A N 1
ATOM 519 C CA . GLU A 1 72 ? -1.960 -16.080 -11.564 1.00 41.09 72 GLU A CA 1
ATOM 520 C C . GLU A 1 72 ? -2.645 -15.876 -10.205 1.00 41.09 72 GLU A C 1
ATOM 522 O O . GLU A 1 72 ? -1.994 -16.111 -9.158 1.00 41.09 72 GLU A O 1
#

Foldseek 3Di:
DVVVVCPCLCVWPFWPDWDADPNDIDTDGDPCSVVRNVVVCVVVVHDDDPDDDDDDDVVNVVCVVVCVDPPD

Sequence (72 aa):
DDATHLAFLSSLPGVAQVRTERGRVVVTGDADSPQAVITALASRGITVRGLRVTSPSLDDAYLALTNPGEDE

Radius of gyration: 13.69 Å; chains: 1; bounding box: 33×27×32 Å

Secondary structure (DSSP, 8-state):
-HHHHTGGGGGSTTEEEEEEETTEEEEEE-TTHHHHHHHHHHTTT----S----PPPHHHHHHHHH-TT---